Protein AF-A0A966WLV0-F1 (afdb_monomer_lite)

Structure (mmCIF, N/CA/C/O backbone):
data_AF-A0A966WLV0-F1
#
_entry.id   AF-A0A966WLV0-F1
#
loop_
_atom_site.group_PDB
_atom_site.id
_atom_site.type_symbol
_atom_site.label_atom_id
_atom_site.label_alt_id
_atom_site.label_comp_id
_atom_site.label_asym_id
_atom_site.label_entity_id
_atom_site.label_seq_id
_atom_site.pdbx_PDB_ins_code
_atom_site.Cartn_x
_atom_site.Cartn_y
_atom_site.Cartn_z
_atom_site.occupancy
_atom_site.B_iso_or_equiv
_atom_site.auth_seq_id
_atom_site.auth_comp_id
_atom_site.auth_asym_id
_atom_site.auth_atom_id
_atom_site.pdbx_PDB_model_num
ATOM 1 N N . MET A 1 1 ? 35.418 -17.154 35.680 1.00 57.00 1 MET A N 1
ATOM 2 C CA . MET A 1 1 ? 36.209 -17.028 34.437 1.00 57.00 1 MET A CA 1
ATOM 3 C C . MET A 1 1 ? 35.210 -17.051 33.297 1.00 57.00 1 MET A C 1
ATOM 5 O O . MET A 1 1 ? 34.404 -17.969 33.274 1.00 57.00 1 MET A O 1
ATOM 9 N N . PHE A 1 2 ? 35.157 -16.015 32.457 1.00 63.00 2 PHE A N 1
ATOM 10 C CA . PHE A 1 2 ? 34.270 -16.018 31.291 1.00 63.00 2 PHE A CA 1
ATOM 11 C C . PHE A 1 2 ? 34.713 -17.140 30.359 1.00 63.00 2 PHE A C 1
ATOM 13 O O . PHE A 1 2 ? 35.855 -17.140 29.903 1.00 63.00 2 PHE A O 1
ATOM 20 N N . ASP A 1 3 ? 33.841 -18.117 30.139 1.00 76.25 3 ASP A N 1
ATOM 21 C CA . ASP A 1 3 ? 34.140 -19.206 29.225 1.00 76.25 3 ASP A CA 1
ATOM 22 C C . ASP A 1 3 ? 34.041 -18.670 27.793 1.00 76.25 3 ASP A C 1
ATOM 24 O O . ASP A 1 3 ? 33.005 -18.133 27.386 1.00 76.25 3 ASP A O 1
ATOM 28 N N . VAL A 1 4 ? 35.134 -18.775 27.036 1.00 77.50 4 VAL A N 1
ATOM 29 C CA . VAL A 1 4 ? 35.225 -18.301 25.644 1.00 77.50 4 VAL A CA 1
ATOM 30 C C . VAL A 1 4 ? 34.133 -18.942 24.776 1.00 77.50 4 VAL A C 1
ATOM 32 O O . VAL A 1 4 ? 33.632 -18.319 23.838 1.00 77.50 4 VAL A O 1
ATOM 35 N N . SER A 1 5 ? 33.678 -20.136 25.157 1.00 80.88 5 SER A N 1
ATOM 36 C CA . SER A 1 5 ? 32.575 -20.855 24.518 1.00 80.88 5 SER A CA 1
ATOM 37 C C . SER A 1 5 ? 31.246 -20.085 24.581 1.00 80.88 5 SER A C 1
ATOM 39 O O . SER A 1 5 ? 30.481 -20.082 23.617 1.00 80.88 5 SER A O 1
ATOM 41 N N . ILE A 1 6 ? 30.981 -19.371 25.683 1.00 85.88 6 ILE A N 1
ATOM 42 C CA . ILE A 1 6 ? 29.754 -18.577 25.874 1.00 85.88 6 ILE A CA 1
ATOM 43 C C . ILE A 1 6 ? 29.811 -17.289 25.049 1.00 85.88 6 ILE A C 1
ATOM 45 O O . ILE A 1 6 ? 28.796 -16.877 24.482 1.00 85.88 6 ILE A O 1
ATOM 49 N N . LEU A 1 7 ? 30.991 -16.668 24.941 1.00 87.56 7 LEU A N 1
ATOM 50 C CA . LEU A 1 7 ? 31.189 -15.477 24.109 1.00 87.56 7 LEU A CA 1
ATOM 51 C C . LEU A 1 7 ? 30.935 -15.795 22.634 1.00 87.56 7 LEU A C 1
ATOM 53 O O . LEU A 1 7 ? 30.222 -15.052 21.963 1.00 87.56 7 LEU A O 1
ATOM 57 N N . PHE A 1 8 ? 31.452 -16.928 22.152 1.00 89.56 8 PHE A N 1
ATOM 58 C CA . PHE A 1 8 ? 31.226 -17.376 20.780 1.00 89.56 8 PHE A CA 1
ATOM 59 C C . PHE A 1 8 ? 29.738 -17.629 20.495 1.00 89.56 8 PHE A C 1
ATOM 61 O O . PHE A 1 8 ? 29.198 -17.101 19.523 1.00 89.56 8 PHE A O 1
ATOM 68 N N . ALA A 1 9 ? 29.046 -18.359 21.376 1.00 88.31 9 ALA A N 1
ATOM 69 C CA . ALA A 1 9 ? 27.613 -18.614 21.232 1.00 88.31 9 ALA A CA 1
ATOM 70 C C . ALA A 1 9 ? 26.776 -17.322 21.286 1.00 88.31 9 ALA A C 1
ATOM 72 O O . ALA A 1 9 ? 25.849 -17.156 20.494 1.00 88.31 9 ALA A O 1
ATOM 73 N N . SER A 1 10 ? 27.124 -16.384 22.172 1.00 90.25 10 SER A N 1
ATOM 74 C CA . SER A 1 10 ? 26.422 -15.101 22.313 1.00 90.25 10 SER A CA 1
ATOM 75 C C . SER A 1 10 ? 26.613 -14.198 21.094 1.00 90.25 10 SER A C 1
ATOM 77 O O . SER A 1 10 ? 25.659 -13.561 20.652 1.00 90.25 10 SER A O 1
ATOM 79 N N . LEU A 1 11 ? 27.813 -14.181 20.502 1.00 94.06 11 LEU A N 1
ATOM 80 C CA . LEU A 1 11 ? 28.074 -13.478 19.243 1.00 94.06 11 LEU A CA 1
ATOM 81 C C . LEU A 1 11 ? 27.257 -14.073 18.093 1.00 94.06 11 LEU A C 1
ATOM 83 O O . LEU A 1 11 ? 26.639 -13.329 17.335 1.00 94.06 11 LEU A O 1
ATOM 87 N N . LEU A 1 12 ? 27.199 -15.405 17.995 1.00 93.94 12 LEU A N 1
ATOM 88 C CA . LEU A 1 12 ? 26.404 -16.087 16.972 1.00 93.94 12 LEU A CA 1
ATOM 89 C C . LEU A 1 12 ? 24.909 -15.756 17.110 1.00 93.94 12 LEU A C 1
ATOM 91 O O . LEU A 1 12 ? 24.230 -15.470 16.122 1.00 93.94 12 LEU A O 1
ATOM 95 N N . ASN A 1 13 ? 24.406 -15.747 18.346 1.00 93.81 13 ASN A N 1
ATOM 96 C CA . ASN A 1 13 ? 23.016 -15.419 18.653 1.00 93.81 13 ASN A CA 1
ATOM 97 C C . ASN A 1 13 ? 22.700 -13.944 18.351 1.00 93.81 13 ASN A C 1
ATOM 99 O O . ASN A 1 13 ? 21.671 -13.636 17.747 1.00 93.81 13 ASN A O 1
ATOM 103 N N . GLY A 1 14 ? 23.626 -13.043 18.690 1.00 94.81 14 GLY A N 1
ATOM 104 C CA . GLY A 1 14 ? 23.538 -11.617 18.383 1.00 94.81 14 GLY A CA 1
ATOM 105 C C . GLY A 1 14 ? 23.516 -11.335 16.880 1.00 94.81 14 GLY A C 1
ATOM 106 O O . GLY A 1 14 ? 22.665 -10.577 16.423 1.00 94.81 14 GLY A O 1
ATOM 107 N N . ILE A 1 15 ? 24.378 -11.993 16.096 1.00 96.56 15 ILE A N 1
ATOM 108 C CA . ILE A 1 15 ? 24.380 -11.875 14.628 1.00 96.56 15 ILE A CA 1
ATOM 109 C C . ILE A 1 15 ? 23.082 -12.428 14.040 1.00 96.56 15 ILE A C 1
ATOM 111 O O . ILE A 1 15 ? 22.488 -11.786 13.182 1.00 96.56 15 ILE A O 1
ATOM 115 N N . THR A 1 16 ? 22.615 -13.585 14.513 1.00 96.38 16 THR A N 1
ATOM 116 C CA . THR A 1 16 ? 21.372 -14.200 14.019 1.00 96.38 16 THR A CA 1
ATOM 117 C C . THR A 1 16 ? 20.173 -13.291 14.278 1.00 96.38 16 THR A C 1
ATOM 119 O O . THR A 1 16 ? 19.404 -12.987 13.369 1.00 96.38 16 THR A O 1
ATOM 122 N N . THR A 1 17 ? 20.052 -12.786 15.504 1.00 95.50 17 THR A N 1
ATOM 123 C CA . THR A 1 17 ? 18.981 -11.866 15.901 1.00 95.50 17 THR A CA 1
ATOM 124 C C . THR A 1 17 ? 19.083 -10.536 15.148 1.00 95.50 17 THR A C 1
ATOM 126 O O . THR A 1 17 ? 18.085 -10.026 14.641 1.00 95.50 17 THR A O 1
ATOM 129 N N . GLY A 1 18 ? 20.297 -9.998 15.003 1.00 96.69 18 GLY A N 1
ATOM 130 C CA . GLY A 1 18 ? 20.561 -8.791 14.223 1.00 96.69 18 GLY A CA 1
ATOM 131 C C . GLY A 1 18 ? 20.206 -8.955 12.746 1.00 96.69 18 GLY A C 1
ATOM 132 O O . GLY A 1 18 ? 19.609 -8.053 12.166 1.00 96.69 18 GLY A O 1
ATOM 133 N N . ALA A 1 19 ? 20.490 -10.116 12.150 1.00 96.19 19 ALA A N 1
ATOM 134 C CA . ALA A 1 19 ? 20.122 -10.431 10.774 1.00 96.19 19 ALA A CA 1
ATOM 135 C C . ALA A 1 19 ? 18.599 -10.501 10.593 1.00 96.19 19 ALA A C 1
ATOM 137 O O . ALA A 1 19 ? 18.084 -9.962 9.617 1.00 96.19 19 ALA A O 1
ATOM 138 N N . VAL A 1 20 ? 17.867 -11.089 11.547 1.00 97.06 20 VAL A N 1
ATOM 139 C CA . VAL A 1 20 ? 16.393 -11.097 11.527 1.00 97.06 20 VAL A CA 1
ATOM 140 C C . VAL A 1 20 ? 15.845 -9.670 11.556 1.00 97.06 20 VAL A C 1
ATOM 142 O O . VAL A 1 20 ? 15.022 -9.316 10.714 1.00 97.06 20 VAL A O 1
ATOM 145 N N . TYR A 1 21 ? 16.334 -8.818 12.461 1.00 95.50 21 TYR A N 1
ATOM 146 C CA . TYR A 1 21 ? 15.882 -7.425 12.520 1.00 95.50 21 TYR A CA 1
ATOM 147 C C . TYR A 1 21 ? 16.281 -6.613 11.287 1.00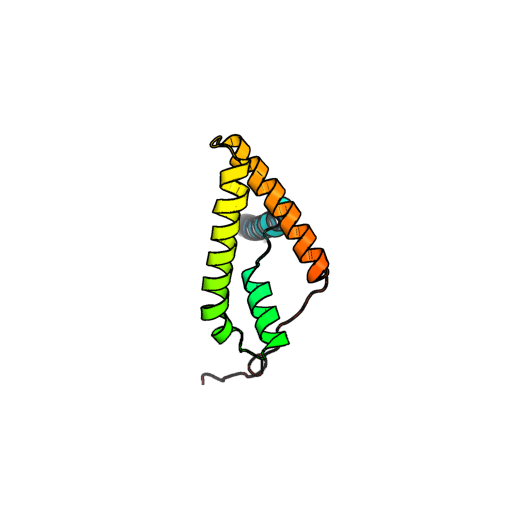 95.50 21 TYR A C 1
ATOM 149 O O . TYR A 1 21 ? 15.474 -5.823 10.797 1.00 95.50 21 TYR A O 1
ATOM 157 N N . ALA A 1 22 ? 17.477 -6.838 10.741 1.00 96.00 22 ALA A N 1
ATOM 158 C CA . ALA A 1 22 ? 17.910 -6.209 9.499 1.00 96.00 22 ALA A CA 1
ATOM 159 C C . ALA A 1 22 ? 17.004 -6.606 8.324 1.00 96.00 22 ALA A C 1
ATOM 161 O O . ALA A 1 22 ? 16.592 -5.741 7.557 1.00 96.00 22 ALA A O 1
ATOM 162 N N . LEU A 1 23 ? 16.627 -7.883 8.209 1.00 95.88 23 LEU A N 1
ATOM 163 C CA . LEU A 1 23 ? 15.700 -8.353 7.176 1.00 95.88 23 LEU A CA 1
ATOM 164 C C . LEU A 1 23 ? 14.302 -7.743 7.329 1.00 95.88 23 LEU A C 1
ATOM 166 O O . LEU A 1 23 ? 13.712 -7.329 6.332 1.00 95.88 23 LEU A O 1
ATOM 170 N N . ILE A 1 24 ? 13.791 -7.629 8.560 1.00 95.19 24 ILE A N 1
ATOM 171 C CA . ILE A 1 24 ? 12.509 -6.958 8.832 1.00 95.19 24 ILE A CA 1
ATOM 172 C C . ILE A 1 24 ? 12.576 -5.489 8.398 1.00 95.19 24 ILE A C 1
ATOM 174 O O . ILE A 1 24 ? 11.697 -5.019 7.674 1.00 95.19 24 ILE A O 1
ATOM 178 N N . ALA A 1 25 ? 13.632 -4.772 8.792 1.00 93.69 25 ALA A N 1
ATOM 179 C CA . ALA A 1 25 ? 13.822 -3.374 8.426 1.00 93.69 25 ALA A CA 1
ATOM 180 C C . ALA A 1 25 ? 13.944 -3.198 6.906 1.00 93.69 25 ALA A C 1
ATOM 182 O O . ALA A 1 25 ? 13.271 -2.340 6.338 1.00 93.69 25 ALA A O 1
ATOM 183 N N . LEU A 1 26 ? 14.732 -4.038 6.228 1.00 93.88 26 LEU A N 1
ATOM 184 C CA . LEU A 1 26 ? 14.855 -4.026 4.768 1.00 93.88 26 LEU A CA 1
ATOM 185 C C . LEU A 1 26 ? 13.509 -4.277 4.081 1.00 93.88 26 LEU A C 1
ATOM 187 O O . LEU A 1 26 ? 13.180 -3.570 3.133 1.00 93.88 26 LEU A O 1
ATOM 191 N N . GLY A 1 27 ? 12.703 -5.215 4.586 1.00 86.81 27 GLY A N 1
ATOM 192 C CA . GLY A 1 27 ? 11.350 -5.461 4.086 1.00 86.81 27 GLY A CA 1
ATOM 193 C C . GLY A 1 27 ? 10.450 -4.230 4.211 1.00 86.81 27 GLY A C 1
ATOM 194 O O . GLY A 1 27 ? 9.829 -3.818 3.232 1.00 86.81 27 GLY A O 1
ATOM 195 N N . LEU A 1 28 ? 10.433 -3.590 5.385 1.00 85.44 28 LEU A 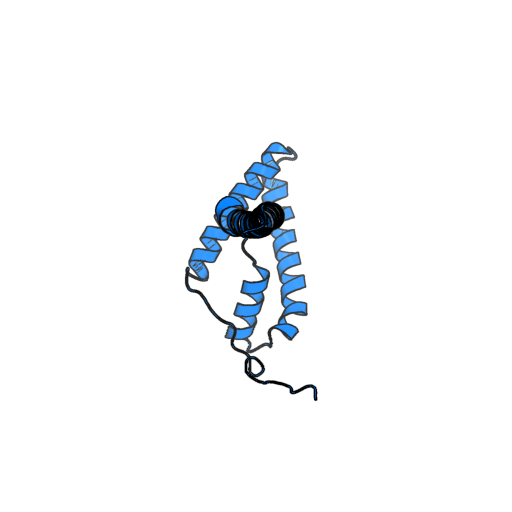N 1
ATOM 196 C CA . LEU A 1 28 ? 9.667 -2.359 5.613 1.00 85.44 28 LEU A CA 1
ATOM 197 C C . LEU A 1 28 ? 10.150 -1.213 4.712 1.00 85.44 28 LEU A C 1
ATOM 199 O O . LEU A 1 28 ? 9.334 -0.507 4.125 1.00 85.44 28 LEU A O 1
ATOM 203 N N . THR A 1 29 ? 11.464 -1.061 4.545 1.00 86.81 29 THR A N 1
ATOM 204 C CA . THR A 1 29 ? 12.047 -0.012 3.692 1.00 86.81 29 THR A CA 1
ATOM 205 C C . THR A 1 29 ? 11.747 -0.261 2.215 1.00 86.81 29 THR A C 1
ATOM 207 O O . THR A 1 29 ? 11.514 0.679 1.464 1.00 86.81 29 THR A O 1
ATOM 210 N N . LEU A 1 30 ? 11.709 -1.519 1.776 1.00 84.31 30 LEU A N 1
ATOM 211 C CA . LEU A 1 30 ? 11.361 -1.858 0.402 1.00 84.31 30 LEU A CA 1
ATOM 212 C C . LEU A 1 30 ? 9.887 -1.546 0.115 1.00 84.31 30 LEU A C 1
ATOM 214 O O . LEU A 1 30 ? 9.590 -0.920 -0.899 1.00 84.31 30 LEU A O 1
ATOM 218 N N . ILE A 1 31 ? 8.981 -1.933 1.019 1.00 75.62 31 ILE A N 1
ATOM 219 C CA . ILE A 1 31 ? 7.534 -1.714 0.874 1.00 75.62 31 ILE A CA 1
ATOM 220 C C . ILE A 1 31 ? 7.194 -0.219 0.892 1.00 75.62 31 ILE A C 1
ATOM 222 O O . ILE A 1 31 ? 6.481 0.250 0.004 1.00 75.62 31 ILE A O 1
ATOM 226 N N . TYR A 1 32 ? 7.707 0.519 1.882 1.00 68.38 32 TYR A N 1
ATOM 227 C CA . TYR A 1 32 ? 7.344 1.923 2.104 1.00 68.38 32 TYR A CA 1
ATOM 228 C C . TYR A 1 32 ? 8.278 2.934 1.437 1.00 68.38 32 TYR A C 1
ATOM 230 O O . TYR A 1 32 ? 7.882 4.079 1.269 1.00 68.38 32 TYR A O 1
ATOM 238 N N . GLY A 1 33 ? 9.507 2.547 1.094 1.00 69.88 33 GLY A N 1
ATOM 239 C CA . GLY A 1 33 ? 10.527 3.470 0.589 1.00 69.88 33 GLY A CA 1
ATOM 240 C C . GLY A 1 33 ? 10.828 3.348 -0.901 1.00 69.88 33 GLY A C 1
ATOM 241 O O . GLY A 1 33 ? 11.175 4.344 -1.521 1.00 69.88 33 GLY A O 1
ATOM 242 N N . VAL A 1 34 ? 10.731 2.153 -1.496 1.00 70.00 34 VAL A N 1
ATOM 243 C CA . VAL A 1 34 ? 11.056 1.961 -2.926 1.00 70.00 34 VAL A CA 1
ATOM 244 C C . VAL A 1 34 ? 9.821 1.581 -3.731 1.00 70.00 34 VAL A C 1
ATOM 246 O O . VAL A 1 34 ? 9.554 2.188 -4.765 1.00 70.00 34 VAL A O 1
ATOM 249 N N . LEU A 1 35 ? 9.059 0.588 -3.264 1.00 63.34 35 LEU A N 1
ATOM 250 C CA . LEU A 1 35 ? 7.896 0.067 -3.983 1.00 63.34 35 LEU A CA 1
ATOM 251 C C . LEU A 1 35 ? 6.646 0.942 -3.825 1.00 63.34 35 LEU A C 1
ATOM 253 O O . LEU A 1 35 ? 5.731 0.784 -4.627 1.00 63.34 35 LEU A O 1
ATOM 257 N N . HIS A 1 36 ? 6.606 1.824 -2.816 1.00 63.94 36 HIS A N 1
ATOM 258 C CA . HIS A 1 36 ? 5.498 2.743 -2.518 1.00 63.94 36 HIS A CA 1
ATOM 259 C C . HIS A 1 36 ? 4.107 2.120 -2.764 1.00 63.94 36 HIS A C 1
ATOM 261 O O . HIS A 1 36 ? 3.257 2.660 -3.475 1.00 63.94 36 HIS A O 1
ATOM 267 N N . ILE A 1 37 ? 3.876 0.914 -2.230 1.00 64.31 37 ILE A N 1
ATOM 268 C CA . ILE A 1 37 ? 2.635 0.175 -2.499 1.00 64.31 37 ILE A CA 1
ATOM 269 C C . ILE A 1 37 ? 1.513 0.755 -1.640 1.00 64.31 37 ILE A C 1
ATOM 271 O O . ILE A 1 37 ? 1.471 0.568 -0.424 1.00 64.31 37 ILE A O 1
ATOM 275 N N . ILE A 1 38 ? 0.559 1.415 -2.285 1.00 69.69 38 ILE A N 1
ATOM 276 C CA . ILE A 1 38 ? -0.630 1.961 -1.630 1.00 69.69 38 ILE A CA 1
ATOM 277 C C . ILE A 1 38 ? -1.650 0.840 -1.442 1.00 69.69 38 ILE A C 1
ATOM 279 O O . ILE A 1 38 ? -2.087 0.204 -2.405 1.00 69.69 38 ILE A O 1
ATOM 283 N N . ASN A 1 39 ? -2.097 0.616 -0.207 1.00 79.25 39 ASN A N 1
ATOM 284 C CA . ASN A 1 39 ? -3.167 -0.339 0.067 1.00 79.25 39 ASN A CA 1
ATOM 285 C C . ASN A 1 39 ? -4.551 0.299 -0.157 1.00 79.25 39 ASN A C 1
ATOM 287 O O . ASN A 1 39 ? -5.216 0.723 0.788 1.00 79.25 39 ASN A O 1
ATOM 291 N N . PHE A 1 40 ? -5.001 0.347 -1.415 1.00 78.00 40 PHE A N 1
ATOM 292 C CA . PHE A 1 40 ? -6.310 0.905 -1.797 1.00 78.00 40 PHE A CA 1
ATOM 293 C C . PHE A 1 40 ? -7.506 0.241 -1.105 1.00 78.00 40 PHE A C 1
ATOM 295 O O . PHE A 1 40 ? -8.523 0.898 -0.877 1.00 78.00 40 PHE A O 1
ATOM 302 N N . ALA A 1 41 ? -7.395 -1.035 -0.727 1.00 82.00 41 ALA A N 1
ATOM 303 C CA . ALA A 1 41 ? -8.467 -1.717 -0.011 1.00 82.00 41 ALA A CA 1
ATOM 304 C C . ALA A 1 41 ? -8.688 -1.096 1.375 1.00 82.00 41 ALA A C 1
ATOM 306 O O . ALA A 1 41 ? -9.830 -0.849 1.758 1.00 82.00 41 ALA A O 1
ATOM 307 N N . LEU A 1 42 ? -7.609 -0.761 2.089 1.00 79.94 42 LEU A N 1
ATOM 308 C CA . LEU A 1 42 ? -7.704 -0.109 3.396 1.00 79.94 42 LEU A CA 1
ATOM 309 C C . LEU A 1 42 ? -8.375 1.270 3.295 1.00 79.94 42 LEU A C 1
ATOM 311 O O . LEU A 1 42 ? -9.208 1.611 4.132 1.00 79.94 42 LEU A O 1
ATOM 315 N N . TYR A 1 43 ? -8.082 2.021 2.230 1.00 80.31 43 TYR A N 1
ATOM 316 C CA . TYR A 1 43 ? -8.755 3.289 1.938 1.00 80.31 43 TYR A CA 1
ATOM 317 C C . TYR A 1 43 ? -10.253 3.111 1.675 1.00 80.31 43 TYR A C 1
ATOM 319 O O . TYR A 1 43 ? -11.062 3.878 2.196 1.00 80.31 43 TYR A O 1
ATOM 327 N N . GLY A 1 44 ? -10.636 2.082 0.913 1.00 82.56 44 GLY A N 1
ATOM 328 C CA . GLY A 1 44 ? -12.040 1.754 0.660 1.00 82.56 44 GLY A CA 1
ATOM 329 C C . GLY A 1 44 ? -12.798 1.389 1.939 1.00 82.56 44 GLY A C 1
ATOM 330 O O . GLY A 1 44 ? -13.902 1.882 2.159 1.00 82.56 44 GLY A O 1
ATOM 331 N N . VAL A 1 45 ? -12.183 0.584 2.811 1.00 84.50 45 VAL A N 1
ATOM 332 C CA . VAL A 1 45 ? -12.756 0.216 4.116 1.00 84.50 45 VAL A CA 1
ATOM 333 C C . VAL A 1 45 ? -12.904 1.445 5.015 1.00 84.50 45 VAL A C 1
ATOM 335 O O . VAL A 1 45 ? -13.980 1.661 5.570 1.00 84.50 45 VAL A O 1
ATOM 338 N N . TYR A 1 46 ? -11.865 2.282 5.119 1.00 82.56 46 TYR A N 1
ATOM 339 C CA . TYR A 1 46 ? -11.926 3.534 5.879 1.00 82.56 46 TYR A CA 1
ATOM 340 C C . TYR A 1 46 ? -13.051 4.444 5.368 1.00 82.56 46 TYR A C 1
ATOM 342 O O . TYR A 1 46 ? -13.841 4.958 6.157 1.00 82.56 46 TYR A O 1
ATOM 350 N N . PHE A 1 47 ? -13.155 4.611 4.047 1.00 82.88 47 PHE A N 1
ATOM 351 C CA . PHE A 1 47 ? -14.176 5.451 3.428 1.00 82.88 47 PHE A CA 1
ATOM 352 C C . PHE A 1 47 ? -15.593 4.963 3.750 1.00 82.88 47 PHE A C 1
ATOM 354 O O . PHE A 1 47 ? -16.450 5.775 4.105 1.00 82.88 47 PHE A O 1
ATOM 361 N N . LEU A 1 48 ? -15.824 3.647 3.680 1.00 83.88 48 LEU A N 1
ATOM 362 C CA . LEU A 1 48 ? -17.107 3.027 4.018 1.00 83.88 48 LEU A CA 1
ATOM 363 C C . LEU A 1 48 ? -17.447 3.167 5.503 1.00 83.88 48 LEU A C 1
ATOM 365 O O . LEU A 1 48 ? -18.592 3.465 5.842 1.00 83.88 48 LEU A O 1
ATOM 369 N N . LYS A 1 49 ? -16.464 2.991 6.387 1.00 82.12 49 LYS A N 1
ATOM 370 C CA . LYS A 1 49 ? -16.658 3.194 7.824 1.00 82.12 49 LYS A CA 1
ATOM 371 C C . LYS A 1 49 ? -17.029 4.644 8.125 1.00 82.12 49 LYS A C 1
ATOM 373 O O . LYS A 1 49 ? -17.948 4.882 8.899 1.00 82.12 49 LYS A O 1
ATOM 378 N N . GLU A 1 50 ? -16.348 5.607 7.510 1.00 80.62 50 GLU A N 1
ATOM 379 C CA . GLU A 1 50 ? -16.559 7.031 7.791 1.00 80.62 50 GLU A CA 1
ATOM 380 C C . GLU A 1 50 ? -17.887 7.563 7.233 1.00 80.62 50 GLU A C 1
ATOM 382 O O . GLU A 1 50 ? -18.580 8.314 7.911 1.00 80.62 50 GLU A O 1
ATOM 387 N N . HIS A 1 51 ? -18.269 7.163 6.015 1.00 80.75 51 HIS A N 1
ATOM 388 C CA . HIS A 1 51 ? -19.462 7.706 5.348 1.00 80.75 51 HIS A CA 1
ATOM 389 C C . HIS A 1 51 ? -20.725 6.873 5.569 1.00 80.75 51 HIS A C 1
ATOM 391 O O . HIS A 1 51 ? -21.825 7.420 5.540 1.00 80.75 51 HIS A O 1
ATOM 397 N N . ALA A 1 52 ? -20.587 5.559 5.754 1.00 80.94 52 ALA A N 1
ATOM 398 C CA . ALA A 1 52 ? -21.718 4.641 5.873 1.00 80.94 52 ALA A CA 1
ATOM 399 C C . ALA A 1 52 ? -21.802 3.956 7.247 1.00 80.94 52 ALA A C 1
ATOM 401 O O . ALA A 1 52 ? -22.745 3.204 7.485 1.00 80.94 52 ALA A O 1
ATOM 402 N N . GLY A 1 53 ? -20.841 4.187 8.152 1.00 79.06 53 GLY A N 1
ATOM 403 C CA . GLY A 1 53 ? -20.819 3.558 9.477 1.00 79.06 53 GLY A CA 1
ATOM 404 C C . GLY A 1 53 ? -20.660 2.035 9.431 1.00 79.06 53 GLY A C 1
ATOM 405 O O . GLY A 1 53 ? -20.967 1.359 10.410 1.00 79.06 53 GLY A O 1
ATOM 406 N N . ILE A 1 54 ? -20.232 1.483 8.290 1.00 80.25 54 ILE A N 1
ATOM 407 C CA . ILE A 1 54 ? -20.142 0.037 8.085 1.00 80.25 54 ILE A CA 1
ATOM 408 C C . ILE A 1 54 ? -18.943 -0.505 8.859 1.00 80.25 54 ILE A C 1
ATOM 410 O O . ILE A 1 54 ? -17.840 0.039 8.785 1.00 80.25 54 ILE A O 1
ATOM 414 N N . ASP A 1 55 ? -19.169 -1.600 9.585 1.00 81.62 55 ASP A N 1
ATOM 415 C CA . ASP A 1 55 ? -18.112 -2.313 10.292 1.00 81.62 55 ASP A CA 1
ATOM 416 C C . ASP A 1 55 ? -17.011 -2.753 9.302 1.00 81.62 55 ASP A C 1
ATOM 418 O O . ASP A 1 55 ? -17.334 -3.275 8.227 1.00 81.62 55 ASP A O 1
ATOM 422 N N . PRO A 1 56 ? -15.716 -2.582 9.629 1.00 78.75 56 PRO A N 1
ATOM 423 C CA . PRO A 1 56 ? -14.613 -2.964 8.749 1.00 78.75 56 PRO A CA 1
ATOM 424 C C . PRO A 1 56 ? -14.697 -4.398 8.219 1.00 78.75 56 PRO A C 1
ATOM 426 O O . PRO A 1 56 ? -14.325 -4.649 7.072 1.00 78.75 56 PRO A O 1
ATOM 429 N N . TYR A 1 57 ? -15.233 -5.333 9.009 1.00 80.94 57 TYR A N 1
ATOM 430 C CA . TYR A 1 57 ? -15.396 -6.722 8.582 1.00 80.94 57 TYR A CA 1
ATOM 431 C C . TYR A 1 57 ? -16.517 -6.891 7.550 1.00 80.94 57 TYR A C 1
ATOM 433 O O . TYR A 1 57 ? -16.374 -7.667 6.603 1.00 80.94 57 TYR A O 1
ATOM 441 N N . LEU A 1 58 ? -17.602 -6.121 7.672 1.00 83.25 58 LEU A N 1
ATOM 442 C CA . LEU A 1 58 ? -18.689 -6.093 6.688 1.00 83.25 58 LEU A CA 1
ATOM 443 C C . LEU A 1 58 ? -18.340 -5.283 5.432 1.00 83.25 58 LEU A C 1
ATOM 445 O O . LEU A 1 58 ? -19.026 -5.412 4.420 1.00 83.25 58 LEU A O 1
ATOM 449 N N . ALA A 1 59 ? -17.284 -4.469 5.464 1.00 83.75 59 ALA A N 1
ATOM 450 C CA . ALA A 1 59 ? -16.827 -3.725 4.295 1.00 83.75 59 ALA A CA 1
ATOM 451 C C . ALA A 1 59 ? -16.105 -4.621 3.268 1.00 83.75 59 ALA A C 1
ATOM 453 O O . ALA A 1 59 ? -16.128 -4.319 2.073 1.00 83.75 59 ALA A O 1
ATOM 454 N N . PHE A 1 60 ? -15.510 -5.746 3.688 1.00 83.75 60 PHE A N 1
ATOM 455 C CA . PHE A 1 60 ? -14.744 -6.640 2.804 1.00 83.75 60 PHE A CA 1
ATOM 456 C C . PHE A 1 60 ? -15.515 -7.130 1.565 1.00 83.75 60 PHE A C 1
ATOM 458 O O . PHE A 1 60 ? -14.988 -6.978 0.459 1.00 83.75 60 PHE A O 1
ATOM 465 N N . PRO A 1 61 ? -16.751 -7.660 1.683 1.00 87.69 61 PRO A N 1
ATOM 466 C CA . PRO A 1 61 ? -17.520 -8.131 0.531 1.00 87.69 61 PRO A CA 1
ATOM 467 C C . PRO A 1 61 ? -17.844 -7.041 -0.493 1.00 87.69 61 PRO A C 1
ATOM 469 O O . PRO A 1 61 ? -18.147 -7.366 -1.634 1.00 87.69 61 PRO A O 1
ATOM 472 N N . VAL A 1 62 ? -17.792 -5.763 -0.107 1.00 87.31 62 VAL A N 1
ATOM 473 C CA . VAL A 1 62 ? -18.052 -4.621 -0.997 1.00 87.31 62 VAL A CA 1
ATOM 474 C C . VAL A 1 62 ? -16.751 -4.094 -1.598 1.00 87.31 62 VAL A C 1
ATOM 476 O O . VAL A 1 62 ? -16.667 -3.851 -2.802 1.00 87.31 62 VAL A O 1
ATOM 479 N N . VAL A 1 63 ? -15.713 -3.952 -0.772 1.00 89.19 63 VAL A N 1
ATOM 480 C CA . VAL A 1 63 ? -14.418 -3.398 -1.187 1.00 89.19 63 VAL A CA 1
ATOM 481 C C . VAL A 1 63 ? -13.688 -4.341 -2.140 1.00 89.19 63 VAL A C 1
ATOM 483 O O . VAL A 1 63 ? -13.091 -3.869 -3.104 1.00 89.19 63 VAL A O 1
ATOM 486 N N . VAL A 1 6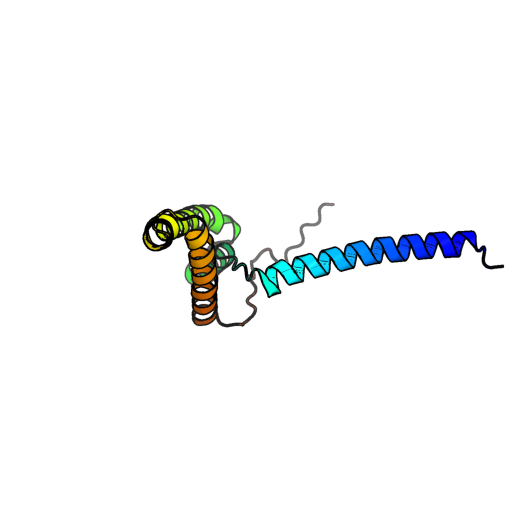4 ? -13.762 -5.659 -1.931 1.00 89.69 64 VAL A N 1
ATOM 487 C CA . VAL A 1 64 ? -13.071 -6.639 -2.785 1.00 89.69 64 VAL A CA 1
ATOM 488 C C . VAL A 1 64 ? -13.569 -6.591 -4.241 1.00 89.69 64 VAL A C 1
ATOM 490 O O . VAL A 1 64 ? -12.737 -6.376 -5.127 1.00 89.69 64 VAL A O 1
ATOM 493 N N . PRO A 1 65 ? -14.881 -6.706 -4.542 1.00 92.12 65 PRO A N 1
ATOM 494 C CA . PRO A 1 65 ? -15.376 -6.561 -5.911 1.00 92.12 65 PRO A CA 1
ATOM 495 C C . PRO A 1 65 ? -15.116 -5.171 -6.495 1.00 92.12 65 PRO A C 1
ATOM 497 O O . PRO A 1 65 ? -14.773 -5.060 -7.671 1.00 92.12 65 PRO A O 1
ATOM 500 N N . ALA A 1 66 ? -15.252 -4.112 -5.690 1.00 90.62 66 ALA A N 1
ATOM 501 C CA . ALA A 1 66 ? -15.019 -2.746 -6.149 1.00 90.62 66 ALA A CA 1
ATOM 502 C C . ALA A 1 66 ? -13.559 -2.532 -6.579 1.00 90.62 66 ALA A C 1
ATOM 504 O O . ALA A 1 66 ? -13.302 -2.014 -7.666 1.00 90.62 66 ALA A O 1
ATOM 505 N N . MET A 1 67 ? -12.600 -2.989 -5.768 1.00 89.94 67 MET A N 1
ATOM 506 C CA . MET A 1 67 ? -11.172 -2.908 -6.088 1.00 89.94 67 MET A CA 1
ATOM 507 C C . MET A 1 67 ? -10.795 -3.812 -7.260 1.00 89.94 67 MET A C 1
ATOM 509 O O . MET A 1 67 ? -9.970 -3.424 -8.085 1.00 89.94 67 MET A O 1
ATOM 513 N N . PHE A 1 68 ? -11.436 -4.976 -7.393 1.00 90.81 68 PHE A N 1
ATOM 514 C CA . PHE A 1 68 ? -11.264 -5.827 -8.568 1.00 90.81 68 PHE A CA 1
ATOM 515 C C . PHE A 1 68 ? -11.742 -5.129 -9.848 1.00 90.81 68 PHE A C 1
ATOM 517 O O . PHE A 1 68 ? -11.017 -5.103 -10.842 1.00 90.81 68 PHE A O 1
ATOM 524 N N . ALA A 1 69 ? -12.928 -4.516 -9.824 1.00 93.06 69 ALA A N 1
ATOM 525 C CA . ALA A 1 69 ? -13.467 -3.784 -10.967 1.00 93.06 69 ALA A CA 1
ATOM 526 C C . ALA A 1 69 ? -12.586 -2.583 -11.346 1.00 93.06 69 ALA A C 1
ATOM 528 O O . ALA A 1 69 ? -12.307 -2.369 -12.527 1.00 93.06 69 ALA A O 1
ATOM 529 N N . LEU A 1 70 ? -12.096 -1.841 -10.349 1.00 91.00 70 LEU A N 1
ATOM 530 C CA . LEU A 1 70 ? -11.167 -0.726 -10.538 1.00 91.00 70 LEU A CA 1
ATOM 531 C C . LEU A 1 70 ? -9.853 -1.216 -11.168 1.00 91.00 70 LEU A C 1
ATOM 533 O O . LEU A 1 70 ? -9.430 -0.693 -12.201 1.00 91.00 70 LEU A O 1
ATOM 537 N N . GLY A 1 71 ? -9.250 -2.265 -10.601 1.00 89.38 71 GLY A N 1
ATOM 538 C CA . GLY A 1 71 ? -8.027 -2.877 -11.119 1.00 89.38 71 GLY A CA 1
ATOM 539 C C . GLY A 1 71 ? -8.192 -3.385 -12.552 1.00 89.38 71 GLY A C 1
ATOM 540 O O . GLY A 1 71 ? -7.348 -3.111 -13.405 1.00 89.38 71 GLY A O 1
ATOM 541 N N . TYR A 1 72 ? -9.316 -4.037 -12.859 1.00 92.50 72 TYR A N 1
ATOM 542 C CA . TYR A 1 72 ? -9.637 -4.475 -14.217 1.00 92.50 72 TYR A CA 1
ATOM 543 C C . TYR A 1 72 ? -9.787 -3.294 -15.187 1.00 92.50 72 TYR A C 1
ATOM 545 O O . TYR A 1 72 ? -9.276 -3.342 -16.309 1.00 92.50 72 TYR A O 1
ATOM 553 N N . GLY A 1 73 ? -10.436 -2.210 -14.752 1.00 92.56 73 GLY A N 1
ATOM 554 C CA . GLY A 1 73 ? -10.569 -0.974 -15.523 1.00 92.56 73 GLY A CA 1
ATOM 555 C C . GLY A 1 73 ? -9.217 -0.337 -15.853 1.00 92.56 73 GLY A C 1
ATOM 556 O O . GLY A 1 73 ? -8.963 -0.005 -17.013 1.00 92.56 73 GLY A O 1
ATOM 557 N N . LEU A 1 74 ? -8.316 -0.237 -14.871 1.00 90.69 74 LEU A N 1
ATOM 558 C CA . LEU A 1 74 ? -6.947 0.257 -15.069 1.00 90.69 74 LEU A CA 1
ATOM 559 C C . LEU A 1 74 ? -6.142 -0.654 -16.002 1.00 90.69 74 LEU A C 1
ATOM 561 O O . LEU A 1 74 ? -5.487 -0.166 -16.927 1.00 90.69 74 LEU A O 1
ATOM 565 N N . GLN A 1 75 ? -6.236 -1.971 -15.808 1.00 89.25 75 GLN A N 1
ATOM 566 C CA . GLN A 1 75 ? -5.552 -2.959 -16.639 1.00 89.25 75 GLN A CA 1
ATOM 567 C C . GLN A 1 75 ? -5.988 -2.849 -18.101 1.00 89.25 75 GLN A C 1
ATOM 569 O O . GLN A 1 75 ? -5.158 -2.767 -19.009 1.00 89.25 75 GLN A O 1
ATOM 574 N N . ARG A 1 76 ? -7.300 -2.832 -18.350 1.00 88.44 76 ARG A N 1
ATOM 575 C CA . ARG A 1 76 ? -7.847 -2.821 -19.708 1.00 88.44 76 ARG A CA 1
ATOM 576 C C . ARG A 1 76 ? -7.711 -1.453 -20.377 1.00 88.44 76 ARG A C 1
ATOM 578 O O . ARG A 1 76 ? -7.438 -1.404 -21.575 1.00 88.44 76 ARG A O 1
ATOM 585 N N . GLY A 1 77 ? -7.927 -0.373 -19.630 1.00 88.50 77 GLY A N 1
ATOM 586 C CA . GLY A 1 77 ? -7.987 0.991 -20.155 1.00 88.50 77 GLY A CA 1
ATOM 587 C C . GLY A 1 77 ? -6.624 1.660 -20.295 1.00 88.50 77 GLY A C 1
ATOM 588 O O . GLY A 1 77 ? -6.351 2.259 -21.334 1.00 88.50 77 GLY A O 1
ATOM 589 N N . ILE A 1 78 ? -5.768 1.546 -19.276 1.00 88.38 78 ILE A N 1
ATOM 590 C CA . ILE A 1 78 ? -4.472 2.233 -19.232 1.00 88.38 78 ILE A CA 1
ATOM 591 C C . ILE A 1 78 ? -3.361 1.282 -19.655 1.00 88.38 78 ILE A C 1
ATOM 593 O O . ILE A 1 78 ? -2.702 1.533 -20.660 1.00 88.38 78 ILE A O 1
ATOM 597 N N . ILE A 1 79 ? -3.181 0.169 -18.938 1.00 87.81 79 ILE A N 1
ATOM 598 C CA . ILE A 1 79 ? -2.004 -0.695 -19.117 1.00 87.81 79 ILE A CA 1
ATOM 599 C C . ILE A 1 79 ? -1.993 -1.317 -20.517 1.00 87.81 79 ILE A C 1
ATOM 601 O O . ILE A 1 79 ? -1.037 -1.125 -21.267 1.00 87.81 79 ILE A O 1
ATOM 605 N N . ASN A 1 80 ? -3.080 -1.981 -20.919 1.00 84.94 80 ASN A N 1
ATOM 606 C CA . ASN A 1 80 ? -3.152 -2.635 -22.228 1.00 84.94 80 ASN A CA 1
ATOM 607 C C . ASN A 1 80 ? -3.090 -1.643 -23.402 1.00 84.94 80 ASN A C 1
ATOM 609 O O . ASN A 1 80 ? -2.588 -1.994 -24.469 1.00 84.94 80 ASN A O 1
ATOM 613 N N . ARG A 1 81 ? -3.593 -0.413 -23.227 1.00 85.19 81 ARG A N 1
ATOM 614 C CA . ARG A 1 81 ? -3.589 0.606 -24.287 1.00 85.19 81 ARG A CA 1
ATOM 615 C C . ARG A 1 81 ? -2.241 1.314 -24.402 1.00 85.19 81 ARG A C 1
ATOM 617 O O . ARG A 1 81 ? -1.783 1.548 -25.513 1.00 85.19 81 ARG A O 1
ATOM 624 N N . ALA A 1 82 ? -1.605 1.640 -23.279 1.00 83.44 82 ALA A N 1
ATOM 625 C CA . ALA A 1 82 ? -0.334 2.358 -23.253 1.00 83.44 82 ALA A CA 1
ATOM 626 C C . ALA A 1 82 ? 0.870 1.445 -23.543 1.00 83.44 82 ALA A C 1
ATOM 628 O O . ALA A 1 82 ? 1.836 1.885 -24.167 1.00 83.44 82 ALA A O 1
ATOM 629 N N . SER A 1 83 ? 0.805 0.161 -23.168 1.00 81.75 83 SER A N 1
ATOM 630 C CA . SER A 1 83 ? 1.909 -0.786 -23.381 1.00 81.75 83 SER A CA 1
ATOM 631 C C . SER A 1 83 ? 2.176 -1.106 -24.859 1.00 81.75 83 SER A C 1
ATOM 633 O O . SER A 1 83 ? 3.315 -1.405 -25.221 1.00 81.75 83 SER A O 1
ATOM 635 N N . HIS A 1 84 ? 1.157 -1.034 -25.727 1.00 79.75 84 HIS A N 1
ATOM 636 C CA . HIS A 1 84 ? 1.242 -1.456 -27.135 1.00 79.75 84 HIS A CA 1
ATOM 637 C C . HIS A 1 84 ? 1.790 -2.891 -27.330 1.00 79.75 84 HIS A C 1
ATOM 639 O O . HIS A 1 84 ? 2.298 -3.219 -28.400 1.00 79.75 84 HIS A O 1
ATOM 645 N N . GLY A 1 85 ? 1.694 -3.753 -26.308 1.00 72.88 85 GLY A N 1
ATOM 646 C CA . GLY A 1 85 ? 2.102 -5.161 -26.372 1.00 72.88 85 GLY A CA 1
ATOM 647 C C . GLY A 1 85 ? 3.603 -5.421 -26.207 1.00 72.88 85 GLY A C 1
ATOM 648 O O . GLY A 1 85 ? 4.044 -6.527 -26.499 1.00 72.88 85 GLY A O 1
ATOM 649 N N . LYS A 1 86 ? 4.390 -4.431 -25.763 1.00 83.44 86 LYS A N 1
ATOM 650 C CA . LYS A 1 86 ? 5.813 -4.616 -25.432 1.00 83.44 86 LYS A CA 1
ATOM 651 C C . LYS A 1 86 ? 6.001 -4.747 -23.923 1.00 83.44 86 LYS A C 1
ATOM 653 O O . LYS A 1 86 ? 5.537 -3.877 -23.183 1.00 83.44 86 LYS A O 1
ATOM 658 N N . ASP A 1 87 ? 6.740 -5.767 -23.494 1.00 79.62 87 ASP A N 1
ATOM 659 C CA . ASP A 1 87 ? 6.967 -6.070 -22.072 1.00 79.62 87 ASP A CA 1
ATOM 660 C C . ASP A 1 87 ? 7.694 -4.935 -21.329 1.00 79.62 87 ASP A C 1
ATOM 662 O O . ASP A 1 87 ? 7.286 -4.552 -20.233 1.00 79.62 87 ASP A O 1
ATOM 666 N N . GLU A 1 88 ? 8.697 -4.304 -21.952 1.00 82.62 88 GLU A N 1
ATOM 667 C CA . GLU A 1 88 ? 9.396 -3.130 -21.393 1.00 82.62 88 GLU A CA 1
ATOM 668 C C . GLU A 1 88 ? 8.448 -1.959 -21.102 1.00 82.62 88 GLU A C 1
ATOM 670 O O . GLU A 1 88 ? 8.539 -1.310 -20.058 1.00 82.62 88 GLU A O 1
ATOM 675 N N . ASN A 1 89 ? 7.487 -1.714 -21.997 1.00 85.94 89 ASN A N 1
ATOM 676 C CA . ASN A 1 89 ? 6.513 -0.649 -21.795 1.00 85.94 89 ASN A CA 1
ATOM 677 C C . ASN A 1 89 ? 5.541 -0.970 -20.655 1.00 85.94 89 ASN A C 1
ATOM 679 O O . ASN A 1 89 ? 5.040 -0.040 -20.032 1.00 85.94 89 ASN A O 1
ATOM 683 N N . ILE A 1 90 ? 5.252 -2.246 -20.365 1.00 88.06 90 ILE A N 1
ATOM 684 C CA . ILE A 1 90 ? 4.376 -2.608 -19.238 1.00 88.06 90 ILE A CA 1
ATOM 685 C C . ILE A 1 90 ? 5.019 -2.152 -17.929 1.00 88.06 90 ILE A C 1
ATOM 687 O O . ILE A 1 90 ? 4.366 -1.477 -17.135 1.00 88.06 90 ILE A O 1
ATOM 691 N N . LEU A 1 91 ? 6.305 -2.451 -17.729 1.00 86.88 91 LEU A N 1
ATOM 692 C CA . LEU A 1 91 ? 7.038 -2.030 -16.532 1.00 86.88 91 LEU A CA 1
ATOM 693 C C . LEU A 1 91 ? 7.019 -0.506 -16.371 1.00 86.88 91 LEU A C 1
ATOM 695 O O . LEU A 1 91 ? 6.620 -0.008 -15.321 1.00 86.88 91 LEU A O 1
ATOM 699 N N . LEU A 1 92 ? 7.350 0.240 -17.427 1.00 87.62 92 LEU A N 1
ATOM 700 C CA . LEU A 1 92 ? 7.351 1.706 -17.382 1.00 87.62 92 LEU A CA 1
ATOM 701 C C . LEU A 1 92 ? 5.957 2.293 -17.113 1.00 87.62 92 LEU A C 1
ATOM 703 O O . LEU A 1 92 ? 5.819 3.210 -16.304 1.00 87.62 92 LEU A O 1
ATOM 707 N N . VAL A 1 93 ? 4.915 1.754 -17.753 1.00 89.06 93 VAL A N 1
ATOM 708 C CA . VAL A 1 93 ? 3.530 2.210 -17.561 1.00 89.06 93 VAL A CA 1
ATOM 709 C C . VAL A 1 93 ? 3.040 1.897 -16.151 1.00 89.06 93 VAL A C 1
ATOM 711 O O . VAL A 1 93 ? 2.396 2.744 -15.543 1.00 89.06 93 VAL A O 1
ATOM 714 N N . THR A 1 94 ? 3.337 0.713 -15.614 1.00 87.56 94 THR A N 1
ATOM 715 C CA . THR A 1 94 ? 2.926 0.337 -14.251 1.00 87.56 94 THR A CA 1
ATOM 716 C C . THR A 1 94 ? 3.624 1.175 -13.184 1.00 87.56 94 THR A C 1
ATOM 718 O O . THR A 1 94 ? 2.961 1.600 -12.243 1.00 87.56 94 THR A O 1
ATOM 721 N N . LEU A 1 95 ? 4.909 1.490 -13.366 1.00 87.25 95 LEU A N 1
ATOM 722 C CA . LEU A 1 95 ? 5.664 2.377 -12.478 1.00 87.25 95 LEU A CA 1
ATOM 723 C C . LEU A 1 95 ? 5.112 3.812 -12.544 1.00 87.25 95 LEU A C 1
ATOM 725 O O . LEU A 1 95 ? 4.809 4.421 -11.522 1.00 87.25 95 LEU A O 1
ATOM 729 N N . GLY A 1 96 ? 4.888 4.341 -13.750 1.00 87.50 96 GLY A N 1
ATOM 730 C CA . GLY A 1 96 ? 4.267 5.659 -13.916 1.00 87.50 96 GLY A CA 1
ATOM 731 C C . GLY A 1 96 ? 2.856 5.722 -13.321 1.00 87.50 96 GLY A C 1
ATOM 732 O O . GLY A 1 96 ? 2.494 6.703 -12.670 1.00 87.50 96 GLY A O 1
ATOM 733 N N . LEU A 1 97 ? 2.074 4.655 -13.493 1.00 89.00 97 LEU A N 1
ATOM 734 C CA . LEU A 1 97 ? 0.737 4.543 -12.925 1.00 89.00 97 LEU A CA 1
ATOM 735 C C . LEU A 1 97 ? 0.776 4.454 -11.394 1.00 89.00 97 LEU A C 1
ATOM 737 O O . LEU A 1 97 ? -0.058 5.092 -10.758 1.00 89.00 97 LEU A O 1
ATOM 741 N N . SER A 1 98 ? 1.728 3.727 -10.795 1.00 85.12 98 SER A N 1
ATOM 742 C CA . SER A 1 98 ? 1.851 3.649 -9.334 1.00 85.12 98 SER A CA 1
ATOM 743 C C . SER A 1 98 ? 2.149 5.022 -8.739 1.00 85.12 98 SER A C 1
ATOM 745 O O . SER A 1 98 ? 1.412 5.459 -7.860 1.00 85.12 98 SER A O 1
ATOM 747 N N . ILE A 1 99 ? 3.126 5.751 -9.293 1.00 85.44 99 ILE A N 1
ATOM 748 C CA . ILE A 1 99 ? 3.479 7.111 -8.852 1.00 85.44 99 ILE A CA 1
ATOM 749 C C . ILE A 1 99 ? 2.284 8.058 -9.013 1.00 85.44 99 ILE A C 1
ATOM 751 O O . ILE A 1 99 ? 1.992 8.862 -8.126 1.00 85.44 99 ILE A O 1
ATOM 755 N N . MET A 1 100 ? 1.568 7.986 -10.138 1.00 87.38 100 MET A N 1
ATOM 756 C CA . MET A 1 100 ? 0.401 8.840 -10.364 1.00 87.38 100 MET A CA 1
ATOM 757 C C . MET A 1 100 ? -0.710 8.552 -9.345 1.00 87.38 100 MET A C 1
ATOM 759 O O . MET A 1 100 ? -1.273 9.484 -8.767 1.00 87.38 100 MET A O 1
ATOM 763 N N . LEU A 1 101 ? -1.024 7.275 -9.111 1.00 86.50 101 LEU A N 1
ATOM 764 C CA . LEU A 1 101 ? -2.042 6.873 -8.144 1.00 86.50 101 LEU A CA 1
ATOM 765 C C . LEU A 1 101 ? -1.633 7.216 -6.703 1.00 86.50 101 LEU A C 1
ATOM 767 O O . LEU A 1 101 ? -2.499 7.569 -5.908 1.00 86.50 101 LEU A O 1
ATOM 771 N N . GLU A 1 102 ? -0.340 7.179 -6.383 1.00 82.88 102 GLU A N 1
ATOM 772 C CA . GLU A 1 102 ? 0.214 7.604 -5.092 1.00 82.88 102 GLU A CA 1
ATOM 773 C C . GLU A 1 102 ? -0.018 9.075 -4.825 1.00 82.88 102 GLU A C 1
ATOM 775 O O . GLU A 1 102 ? -0.592 9.444 -3.801 1.00 82.88 102 GLU A O 1
ATOM 780 N N . ASN A 1 103 ? 0.349 9.917 -5.786 1.00 84.12 103 ASN A N 1
ATOM 781 C CA . ASN A 1 103 ? 0.152 11.352 -5.664 1.00 84.12 103 ASN A CA 1
ATOM 782 C C . ASN A 1 103 ? -1.340 11.702 -5.585 1.00 84.12 103 ASN A C 1
ATOM 784 O O . ASN A 1 103 ? -1.727 12.567 -4.802 1.00 84.12 103 ASN A O 1
ATOM 788 N N . LEU A 1 104 ? -2.200 10.997 -6.329 1.00 86.19 104 LEU A N 1
ATOM 789 C CA . LEU A 1 104 ? -3.650 11.153 -6.198 1.00 86.19 104 LEU A CA 1
ATOM 790 C C . LEU A 1 104 ? -4.147 10.739 -4.808 1.00 86.19 104 LEU A C 1
ATOM 792 O O . LEU A 1 104 ? -4.913 11.479 -4.194 1.00 86.19 104 LEU A O 1
ATOM 796 N N . ALA A 1 105 ? -3.702 9.595 -4.288 1.00 80.94 105 ALA A N 1
ATOM 797 C CA . ALA A 1 105 ? -4.079 9.139 -2.953 1.00 80.94 105 ALA A CA 1
ATOM 798 C C . ALA A 1 105 ? -3.646 10.145 -1.873 1.00 80.94 105 ALA A C 1
ATOM 800 O O . ALA A 1 105 ? -4.454 10.487 -1.009 1.00 80.94 105 ALA A O 1
ATOM 801 N N . LEU A 1 106 ? -2.427 10.688 -1.967 1.00 79.94 106 LEU A N 1
ATOM 802 C CA . LEU A 1 106 ? -1.924 11.732 -1.070 1.00 79.94 106 LEU A CA 1
ATOM 803 C C . LEU A 1 106 ? -2.750 13.022 -1.144 1.00 79.94 106 LEU A C 1
ATOM 805 O O . LEU A 1 106 ? -3.011 13.635 -0.110 1.00 79.94 106 LEU A O 1
ATOM 809 N N . LEU A 1 107 ? -3.208 13.423 -2.334 1.00 82.12 107 LEU A N 1
ATOM 810 C CA . LEU A 1 107 ? -4.068 14.599 -2.493 1.00 82.12 107 LEU A CA 1
ATOM 811 C C . LEU A 1 107 ? -5.437 14.417 -1.820 1.00 82.12 107 LEU A C 1
ATOM 813 O O . LEU A 1 107 ? -5.922 15.346 -1.173 1.00 82.12 107 LEU A O 1
ATOM 817 N N . PHE A 1 108 ? -6.056 13.239 -1.949 1.00 77.50 108 PHE A N 1
ATOM 818 C CA . PHE A 1 108 ? -7.390 12.980 -1.394 1.00 77.50 108 PHE A CA 1
ATOM 819 C C . PHE A 1 108 ? -7.378 12.644 0.100 1.00 77.50 108 PHE A C 1
ATOM 821 O O . PHE A 1 108 ? -8.219 13.146 0.846 1.00 77.50 108 PHE A O 1
ATOM 828 N N . PHE A 1 109 ? -6.444 11.807 0.551 1.00 73.19 109 PHE A N 1
ATOM 829 C CA . PHE A 1 109 ? -6.412 11.316 1.932 1.00 73.19 109 PHE A CA 1
ATOM 830 C C . PHE A 1 109 ? -5.500 12.122 2.862 1.00 73.19 109 PHE A C 1
ATOM 832 O O . PHE A 1 109 ? -5.631 11.992 4.082 1.00 73.19 109 PHE A O 1
ATOM 839 N N . LYS A 1 110 ? -4.663 13.015 2.309 1.00 70.38 110 LYS A N 1
ATOM 840 C CA . LYS A 1 110 ? -3.580 13.729 3.009 1.00 70.38 110 LYS A CA 1
ATOM 841 C C . LYS A 1 110 ? -2.567 12.767 3.649 1.00 70.38 110 LYS A C 1
ATOM 843 O O . LYS A 1 110 ? -2.770 11.560 3.707 1.00 70.38 110 LYS A O 1
ATOM 848 N N . SER A 1 111 ? -1.447 13.300 4.128 1.00 62.38 111 SER A N 1
ATOM 849 C CA . SER A 1 111 ? -0.385 12.528 4.792 1.00 62.38 111 SER A CA 1
ATOM 850 C C . SER A 1 111 ? -0.672 12.214 6.270 1.00 62.38 111 SER A C 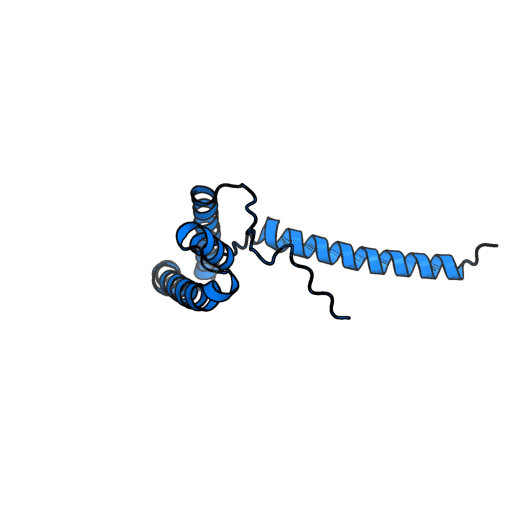1
ATOM 852 O O . SER A 1 111 ? 0.246 11.848 7.001 1.00 62.38 111 SER A O 1
ATOM 854 N N . ASP A 1 112 ? -1.911 12.394 6.736 1.00 65.56 112 ASP A N 1
ATOM 855 C CA . ASP A 1 112 ? -2.266 12.180 8.140 1.00 65.56 112 ASP A CA 1
ATOM 856 C C . ASP A 1 112 ? -2.544 10.707 8.433 1.00 65.56 112 ASP A C 1
ATOM 858 O O . ASP A 1 112 ? -3.267 10.023 7.705 1.00 65.56 112 ASP A O 1
ATOM 862 N N . THR A 1 113 ? -2.010 10.228 9.557 1.00 61.03 113 THR A N 1
ATOM 863 C CA . THR A 1 113 ? -2.341 8.895 10.066 1.00 61.03 113 THR A CA 1
ATOM 864 C C . THR A 1 113 ? -3.764 8.911 10.610 1.00 61.03 113 THR A C 1
ATOM 866 O O . THR A 1 113 ? -4.083 9.693 11.505 1.00 61.03 113 THR A O 1
ATOM 869 N N . ARG A 1 114 ? -4.626 8.043 10.077 1.00 65.19 114 ARG A N 1
ATOM 870 C CA . ARG A 1 114 ? -6.012 7.897 10.534 1.00 65.19 114 ARG A CA 1
ATOM 871 C C . ARG A 1 114 ? -6.250 6.497 11.074 1.00 65.19 114 ARG A C 1
ATOM 873 O O . ARG A 1 114 ? -5.975 5.514 10.391 1.00 65.19 114 ARG A O 1
ATOM 880 N N . THR A 1 115 ? -6.798 6.422 12.281 1.00 64.12 115 THR A N 1
ATOM 881 C CA . THR A 1 115 ? -7.105 5.155 12.953 1.00 64.12 115 THR A CA 1
ATOM 882 C C . THR A 1 115 ? -8.589 4.837 12.817 1.00 64.12 115 THR A C 1
ATOM 884 O O . THR A 1 115 ? -9.446 5.692 13.035 1.00 64.12 115 THR A 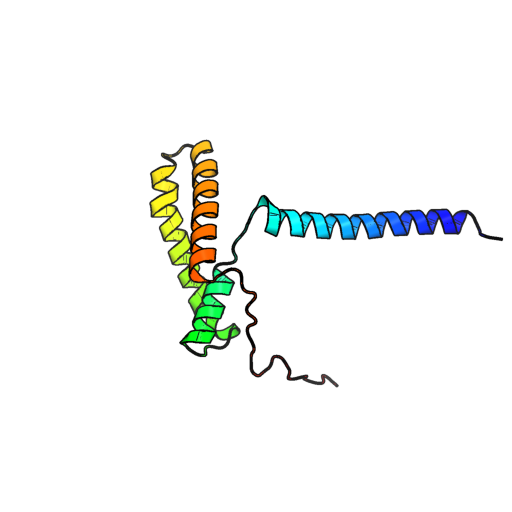O 1
ATOM 887 N N . ILE A 1 116 ? -8.907 3.592 12.459 1.00 63.16 116 ILE A N 1
ATOM 888 C CA . ILE A 1 116 ? -10.284 3.096 12.461 1.00 63.16 116 ILE A CA 1
ATOM 889 C C . ILE A 1 116 ? -10.616 2.639 13.885 1.00 63.16 116 ILE A C 1
ATOM 891 O O . ILE A 1 116 ? -10.270 1.531 14.285 1.00 63.16 116 ILE A O 1
ATOM 895 N N . GLU A 1 117 ? -11.281 3.498 14.655 1.00 63.84 117 GLU A N 1
ATOM 896 C CA . GLU A 1 117 ? -11.857 3.113 15.946 1.00 63.84 117 GLU A CA 1
ATOM 897 C C . GLU A 1 117 ? -13.182 2.369 15.729 1.00 63.84 117 GLU A C 1
ATOM 899 O O . GLU A 1 117 ? -14.076 2.860 15.030 1.00 63.84 117 GLU A O 1
ATOM 904 N N . THR A 1 118 ? -13.301 1.173 16.311 1.00 66.81 118 THR A N 1
ATOM 905 C CA . THR A 1 118 ? -14.527 0.360 16.316 1.00 66.81 118 THR A CA 1
ATOM 906 C C . THR A 1 118 ? -14.982 0.111 17.750 1.00 66.81 118 THR A C 1
ATOM 908 O O . THR A 1 118 ? -14.170 0.136 18.674 1.00 66.81 118 THR A O 1
ATOM 911 N N . ALA A 1 119 ? -16.273 -0.172 17.951 1.00 65.00 119 ALA A N 1
ATOM 912 C CA . ALA A 1 119 ? -16.843 -0.407 19.282 1.00 65.00 119 ALA A CA 1
ATOM 913 C C . ALA A 1 119 ? -16.143 -1.542 20.057 1.00 65.00 119 ALA A C 1
ATOM 915 O O . ALA A 1 119 ? -16.107 -1.511 21.284 1.00 65.00 119 ALA A O 1
ATOM 916 N N . TYR A 1 120 ? -15.549 -2.503 19.341 1.00 66.12 120 TYR A N 1
ATOM 917 C CA . TYR A 1 120 ? -14.862 -3.655 19.923 1.00 66.12 120 TYR A CA 1
ATOM 918 C C . TYR A 1 120 ? -13.353 -3.461 20.118 1.00 66.12 120 TYR A C 1
ATOM 920 O O . TYR A 1 120 ? -12.701 -4.321 20.702 1.00 66.12 120 TYR A O 1
ATOM 928 N N . THR A 1 121 ? -12.779 -2.336 19.669 1.00 67.69 121 THR A N 1
ATOM 929 C CA . THR A 1 121 ? -11.326 -2.082 19.725 1.00 67.69 121 THR A CA 1
ATOM 930 C C . THR A 1 121 ? -10.772 -2.125 21.155 1.00 67.69 121 THR A C 1
ATOM 932 O O . THR A 1 121 ? -9.616 -2.487 21.350 1.00 67.69 121 THR A O 1
ATOM 935 N N . LEU A 1 122 ? -11.593 -1.796 22.157 1.00 70.75 122 LEU A N 1
ATOM 936 C CA . LEU A 1 122 ? -11.222 -1.807 23.579 1.00 70.75 122 LEU A CA 1
ATOM 937 C C . LEU A 1 122 ? -11.977 -2.868 24.392 1.00 70.75 122 LEU A C 1
ATOM 939 O O . LEU A 1 122 ? -11.900 -2.874 25.619 1.00 70.75 122 LEU A O 1
ATOM 943 N N . THR A 1 123 ? -12.734 -3.753 23.739 1.00 72.19 123 THR A N 1
ATOM 944 C CA . THR A 1 123 ? -13.502 -4.783 24.442 1.00 72.19 123 THR A CA 1
ATOM 945 C C . THR A 1 123 ? -12.648 -6.034 24.594 1.00 72.19 123 THR A C 1
ATOM 947 O O . THR A 1 123 ? -12.436 -6.790 23.650 1.00 72.19 123 THR A O 1
ATOM 950 N N . THR A 1 124 ? -12.139 -6.263 25.799 1.00 68.69 124 THR A N 1
ATOM 951 C CA . THR A 1 124 ? -11.416 -7.487 26.147 1.00 68.69 124 THR A CA 1
ATOM 952 C C . THR A 1 124 ? -12.408 -8.608 26.436 1.00 68.69 124 THR A C 1
ATOM 954 O O . THR A 1 124 ? -13.203 -8.522 27.370 1.00 68.69 124 THR A O 1
ATOM 957 N N . VAL A 1 125 ? -12.351 -9.683 25.648 1.00 74.88 125 VAL A N 1
ATOM 958 C CA . VAL A 1 125 ? -13.033 -10.941 25.974 1.00 74.88 125 VAL A CA 1
ATOM 959 C C . VAL A 1 125 ? -12.050 -11.807 26.749 1.00 74.88 125 VAL A C 1
ATOM 961 O O . VAL A 1 125 ? -11.088 -12.324 26.182 1.00 74.88 125 VAL A O 1
ATOM 964 N N . THR A 1 126 ? -12.268 -11.948 28.053 1.00 76.62 126 THR A N 1
ATOM 965 C CA . THR A 1 126 ? -11.509 -12.882 28.888 1.00 76.62 126 THR A CA 1
ATOM 966 C C . THR A 1 126 ? -11.905 -14.302 28.490 1.00 76.62 126 THR A C 1
ATOM 968 O O . THR A 1 126 ? -12.967 -14.791 28.873 1.00 76.62 126 THR A O 1
ATOM 971 N N . LEU A 1 127 ? -11.078 -14.956 27.676 1.00 68.44 127 LEU A N 1
ATOM 972 C CA . LEU A 1 127 ? -11.120 -16.407 27.534 1.00 68.44 127 LEU A CA 1
ATOM 973 C C . LEU A 1 127 ? -10.525 -16.948 28.833 1.00 68.44 127 LEU A C 1
ATOM 975 O O . LEU A 1 127 ? -9.344 -16.719 29.088 1.00 68.44 127 LEU A O 1
ATOM 979 N N . GLY A 1 128 ? -11.392 -17.491 29.691 1.00 64.31 128 GLY A N 1
ATOM 980 C CA . GLY A 1 128 ? -11.035 -17.966 31.030 1.00 64.31 128 GLY A CA 1
ATOM 981 C C . GLY A 1 128 ? -9.840 -18.908 3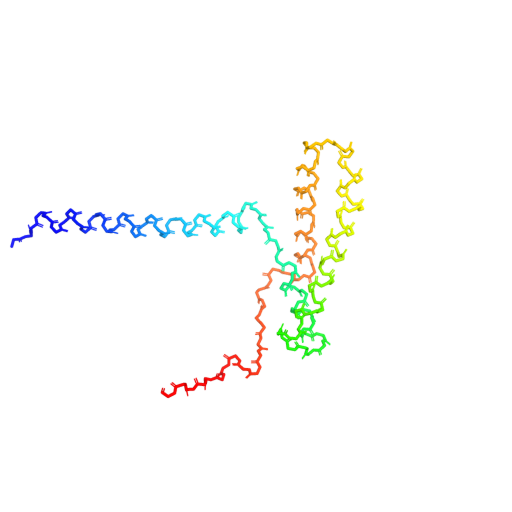1.056 1.00 64.31 128 GLY A C 1
ATOM 982 O O . GLY A 1 128 ? -9.636 -19.641 30.062 1.00 64.31 128 GLY A O 1
#

pLDDT: mean 82.04, std 9.78, range [57.0, 97.06]

Radius of gyration: 22.49 Å; chains: 1; bounding box: 58×36×62 Å

Foldseek 3Di:
DPDVVVVVVVVVVVVVVVVVVVVVVVVVCCCVPPVVDDPVLVVQLVVCCVPVVDDSVRSCVVSVVVVVVVVVCCCVPQQCVQQVPPPVRNVVSVVVVSVVVSVVCCVVVNPDDDDDDDPCPPPDDPPD

Secondary structure (DSSP, 8-state):
---HHHHHHHHHHHHHHHHHHHHHHHHHHIIIIIS----HHHHHHHHHHHHH---HHHHHHHHHHHHHHHHHHHIIIIIHHHHTT-HHHHHHHHHHHHHHHHHHHHHHH-S-------TTTT------

Sequence (128 aa):
MFDVSILFASLLNGITTGAVYALIALGLTLIYGVLHIINFALYGVYFLKEHAGIDPYLAFPVVVPAMFALGYGLQRGIINRASHGKDENILLVTLGLSIMLENLALLFFKSDTRTIETAYTLTTVTLG